Protein AF-A0A7V2TQV3-F1 (afdb_monomer)

Foldseek 3Di:
DVVVVVVVVVVVVVVVVVCCVVVVVVVVCCVVCPVPEPPFDFFDQDPVRDGFRAHNVRHGPDDPPPD

Radius of gyration: 21.26 Å; Cα contacts (8 Å, |Δi|>4): 44; chains: 1; bounding box: 46×21×55 Å

Secondary structure (DSSP, 8-state):
-HHHHHHHHHHHHHHHHHHHHHHHHHHHHHHHHTTS-TT-EEEEEPTTS-EEEE-TTSPBPPPTT--

Sequence (67 aa):
MNVLLLNIAAAGVFLCVILGIWGGVHLLARERLGERKMSCKGPQRDEQGNLLCCRGDGSPCENPDRH

Mean predicted aligned error: 14.29 Å

Solvent-accessible surface area (backbone atoms only — not comparable to full-atom values): 4010 Å² total; per-residue (Å²): 109,70,68,61,54,50,50,53,51,51,52,50,53,53,50,50,51,53,51,47,52,52,50,48,52,52,51,51,47,42,63,74,51,37,93,62,49,99,33,51,52,70,70,40,69,49,100,86,67,47,76,39,51,19,36,72,86,69,47,77,44,82,64,88,83,71,123

Structure (mmCIF, N/CA/C/O backbone):
data_AF-A0A7V2TQV3-F1
#
_entry.id   AF-A0A7V2TQV3-F1
#
loop_
_atom_site.group_PDB
_atom_site.id
_atom_site.type_symbol
_atom_site.label_atom_id
_atom_site.label_alt_id
_atom_site.label_comp_id
_atom_site.label_asym_id
_atom_site.label_entity_id
_atom_site.label_seq_id
_atom_site.pdbx_PDB_ins_code
_atom_site.Cartn_x
_atom_site.Cartn_y
_atom_site.Cartn_z
_atom_site.occupancy
_atom_site.B_iso_or_equiv
_atom_site.auth_seq_id
_atom_site.auth_comp_id
_atom_site.auth_asym_id
_atom_site.auth_atom_id
_atom_site.pdbx_PDB_model_num
ATOM 1 N N . MET A 1 1 ? -20.397 -0.118 27.498 1.00 61.75 1 MET A N 1
ATOM 2 C CA . MET A 1 1 ? -18.976 -0.506 27.319 1.00 61.75 1 MET A CA 1
ATOM 3 C C . MET A 1 1 ? -18.7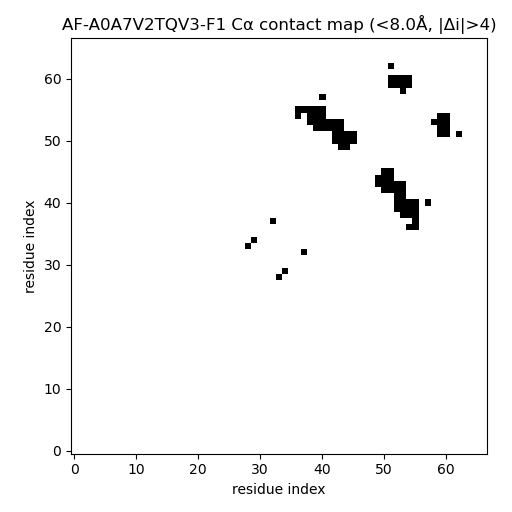68 -1.516 26.194 1.00 61.75 1 MET A C 1
ATOM 5 O O . MET A 1 1 ? -17.944 -1.236 25.336 1.00 61.75 1 MET A O 1
ATOM 9 N N . ASN A 1 2 ? -19.535 -2.612 26.114 1.00 79.12 2 ASN A N 1
ATOM 10 C CA . ASN A 1 2 ? -19.339 -3.639 25.071 1.00 79.12 2 ASN A CA 1
ATOM 11 C C . ASN A 1 2 ? -19.437 -3.123 23.629 1.00 79.12 2 ASN A C 1
ATOM 13 O O . ASN A 1 2 ? -18.605 -3.478 22.807 1.00 79.12 2 ASN A O 1
ATOM 17 N N . VAL A 1 3 ? -20.396 -2.243 23.326 1.00 89.75 3 VAL A N 1
ATOM 18 C CA . VAL A 1 3 ? -20.563 -1.686 21.968 1.00 89.75 3 VAL A CA 1
ATOM 19 C C . VAL A 1 3 ? -19.361 -0.831 21.548 1.00 89.75 3 VAL A C 1
ATOM 21 O O . VAL A 1 3 ? -18.965 -0.832 20.389 1.00 89.75 3 VAL A O 1
ATOM 24 N N . LEU A 1 4 ? -18.738 -0.135 22.501 1.00 92.12 4 LEU A N 1
ATOM 25 C CA . LEU A 1 4 ? -17.592 0.732 22.235 1.00 92.12 4 LEU A CA 1
ATOM 26 C C . LEU A 1 4 ? -16.335 -0.098 21.932 1.00 92.12 4 LEU A C 1
ATOM 28 O O . LEU A 1 4 ? -15.640 0.178 20.960 1.00 92.12 4 LEU A O 1
ATOM 32 N N . LEU A 1 5 ? -16.107 -1.172 22.696 1.00 91.44 5 LEU A N 1
ATOM 33 C CA . LEU A 1 5 ? -15.059 -2.160 22.414 1.00 91.44 5 LEU A CA 1
ATOM 34 C C . LEU A 1 5 ? -15.289 -2.881 21.079 1.00 91.44 5 LEU A C 1
ATOM 36 O O . LEU A 1 5 ? -14.341 -3.067 20.320 1.00 91.44 5 LEU A O 1
ATOM 40 N N . LEU A 1 6 ? -16.541 -3.233 20.766 1.00 93.06 6 LEU A N 1
ATOM 41 C CA . LEU A 1 6 ? -16.908 -3.861 19.496 1.00 93.06 6 LEU A CA 1
ATOM 42 C C . LEU A 1 6 ? -16.591 -2.946 18.304 1.00 93.06 6 LEU A C 1
ATOM 44 O O . LEU A 1 6 ? -16.017 -3.399 17.320 1.00 93.06 6 LEU A O 1
ATOM 48 N N . ASN A 1 7 ? -16.906 -1.652 18.410 1.00 94.19 7 ASN A N 1
ATOM 49 C CA . ASN A 1 7 ? -16.609 -0.673 17.364 1.00 94.19 7 ASN A CA 1
ATOM 50 C C . ASN A 1 7 ? -15.103 -0.461 17.173 1.00 94.19 7 ASN A C 1
ATOM 52 O O . ASN A 1 7 ? -14.644 -0.372 16.038 1.00 94.19 7 ASN A O 1
ATOM 56 N N . ILE A 1 8 ? -14.326 -0.423 18.261 1.00 94.94 8 ILE A N 1
ATOM 57 C CA . ILE A 1 8 ? -12.860 -0.326 18.183 1.00 94.94 8 ILE A CA 1
ATOM 58 C C . ILE A 1 8 ? -12.280 -1.571 17.503 1.00 94.94 8 ILE A C 1
ATOM 60 O O . ILE A 1 8 ? -11.437 -1.448 16.616 1.00 94.94 8 ILE A O 1
ATOM 64 N N . ALA A 1 9 ? -12.761 -2.763 17.868 1.00 94.19 9 ALA A N 1
ATOM 65 C CA . ALA A 1 9 ? -12.337 -4.008 17.238 1.00 94.19 9 ALA A CA 1
ATOM 66 C C . ALA A 1 9 ? -12.695 -4.039 15.742 1.00 94.19 9 ALA A C 1
ATOM 68 O O . ALA A 1 9 ? -11.846 -4.366 14.916 1.00 94.19 9 ALA A O 1
ATOM 69 N N . ALA A 1 10 ? -13.916 -3.634 15.381 1.00 95.38 10 ALA A N 1
ATOM 70 C CA . ALA A 1 10 ? -14.358 -3.562 13.991 1.00 95.38 10 ALA A CA 1
ATOM 71 C C . ALA A 1 10 ? -13.517 -2.572 13.166 1.00 95.38 10 ALA A C 1
ATOM 73 O O . ALA A 1 10 ? -13.080 -2.906 12.064 1.00 95.38 10 ALA A O 1
ATOM 74 N N . ALA A 1 11 ? -13.226 -1.388 13.715 1.00 95.62 11 ALA A N 1
ATOM 75 C CA . ALA A 1 11 ? -12.355 -0.404 13.078 1.00 95.62 11 ALA A CA 1
ATOM 76 C C . ALA A 1 11 ? -10.925 -0.938 12.895 1.00 95.62 11 ALA A C 1
ATOM 78 O O . ALA A 1 11 ? -10.340 -0.759 11.829 1.00 95.62 11 ALA A O 1
ATOM 79 N N . GLY A 1 12 ? -10.384 -1.641 13.895 1.00 96.62 12 GLY A N 1
ATOM 80 C CA . GLY A 1 12 ? -9.066 -2.272 13.814 1.00 96.62 12 GLY A CA 1
ATOM 81 C C . GLY A 1 12 ? -8.986 -3.322 12.706 1.00 96.62 12 GLY A C 1
ATOM 82 O O . GLY A 1 12 ? -8.082 -3.272 11.875 1.00 96.62 12 GLY A O 1
ATOM 83 N N . VAL A 1 13 ? -9.972 -4.223 12.636 1.00 96.75 13 VAL A N 1
ATOM 84 C CA . VAL A 1 13 ? -10.055 -5.242 11.576 1.00 96.75 13 VAL A CA 1
ATOM 85 C C . VAL A 1 13 ? -10.144 -4.587 10.200 1.00 96.75 13 VAL A C 1
ATOM 87 O O . VAL A 1 13 ? -9.413 -4.972 9.288 1.00 96.75 13 VAL A O 1
ATOM 90 N N . PHE A 1 14 ? -10.987 -3.565 10.051 1.00 96.75 14 PHE A N 1
ATOM 91 C CA . PHE A 1 14 ? -11.129 -2.838 8.792 1.00 96.75 14 PHE A CA 1
ATOM 92 C C . PHE A 1 14 ? -9.807 -2.199 8.342 1.00 96.75 14 PHE A C 1
ATOM 94 O O . PHE A 1 14 ? -9.415 -2.317 7.180 1.00 96.75 14 PHE A O 1
ATOM 101 N N . LEU A 1 15 ? -9.073 -1.588 9.273 1.00 96.94 15 LEU A N 1
ATOM 102 C CA . LEU A 1 15 ? -7.787 -0.956 8.992 1.00 96.94 15 LEU A CA 1
ATOM 103 C C . LEU A 1 15 ? -6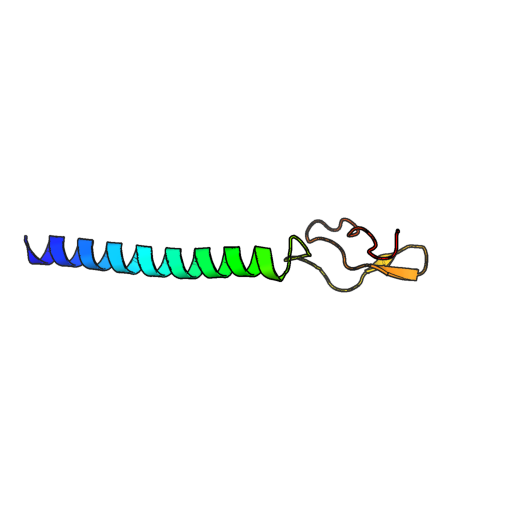.720 -1.986 8.590 1.00 96.94 15 LEU A C 1
ATOM 105 O O . LEU A 1 15 ? -5.980 -1.765 7.633 1.00 96.94 15 LEU A O 1
ATOM 109 N N . CYS A 1 16 ? -6.689 -3.145 9.256 1.00 96.50 16 CYS A N 1
ATOM 110 C CA . CYS A 1 16 ? -5.817 -4.260 8.886 1.00 96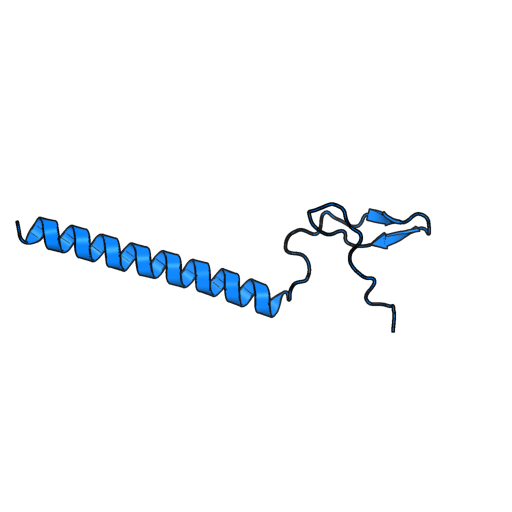.50 16 CYS A CA 1
ATOM 111 C C . CYS A 1 16 ? -6.103 -4.783 7.473 1.00 96.50 16 CYS A C 1
ATOM 113 O O . CYS A 1 16 ? -5.164 -5.059 6.730 1.00 96.50 16 CYS A O 1
ATOM 115 N N . VAL A 1 17 ? -7.377 -4.884 7.079 1.00 96.44 17 VAL A N 1
ATOM 1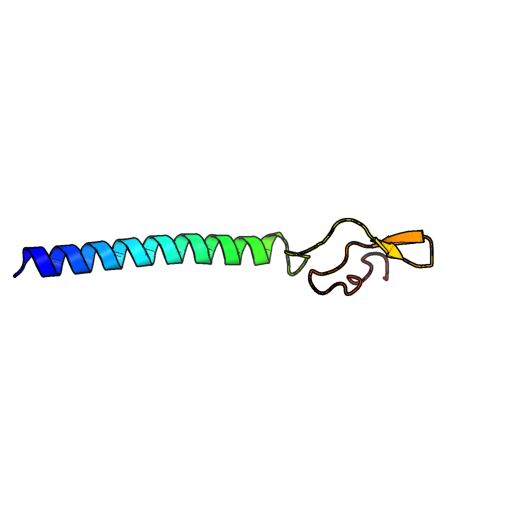16 C CA . VAL A 1 17 ? -7.757 -5.302 5.721 1.00 96.44 17 VAL A CA 1
ATOM 117 C C . VAL A 1 17 ? -7.265 -4.292 4.686 1.00 96.44 17 VAL A C 1
ATOM 119 O O . VAL A 1 17 ? -6.649 -4.689 3.699 1.00 96.44 17 VAL A O 1
ATOM 122 N N . ILE A 1 18 ? -7.466 -2.992 4.925 1.00 96.44 18 ILE A N 1
ATOM 123 C CA . ILE A 1 18 ? -6.989 -1.939 4.015 1.00 96.44 18 ILE A CA 1
ATOM 124 C C . ILE A 1 18 ? -5.469 -1.998 3.863 1.00 96.44 18 ILE A C 1
ATOM 126 O O . ILE A 1 18 ? -4.968 -2.018 2.740 1.00 96.44 18 ILE A O 1
ATOM 130 N N . LEU A 1 19 ? -4.734 -2.053 4.976 1.00 95.56 19 LEU A N 1
ATOM 131 C CA . LEU A 1 19 ? -3.273 -2.111 4.948 1.00 95.56 19 LEU A CA 1
ATOM 132 C C . LEU A 1 19 ? -2.760 -3.399 4.298 1.00 95.56 19 LEU A C 1
ATOM 134 O O . LEU A 1 19 ? -1.772 -3.355 3.571 1.00 95.56 19 LEU A O 1
ATOM 138 N N . GLY A 1 20 ? -3.441 -4.526 4.512 1.00 95.56 20 GLY A N 1
ATOM 139 C CA . GLY A 1 20 ? -3.111 -5.802 3.881 1.00 95.56 20 GLY A CA 1
ATOM 140 C C . GLY A 1 20 ? -3.307 -5.772 2.367 1.00 95.56 20 GLY A C 1
ATOM 141 O O . GLY A 1 20 ? -2.411 -6.173 1.629 1.00 95.56 20 GLY A O 1
ATOM 142 N N . ILE A 1 21 ? -4.437 -5.240 1.890 1.00 94.69 21 ILE A N 1
ATOM 143 C CA . ILE A 1 21 ? -4.702 -5.090 0.452 1.00 94.69 21 ILE A CA 1
ATOM 144 C C . ILE A 1 21 ? -3.707 -4.106 -0.165 1.00 94.69 21 ILE A C 1
ATOM 146 O O . ILE A 1 21 ? -3.083 -4.424 -1.172 1.00 94.69 21 ILE A O 1
ATOM 150 N N . TRP A 1 22 ? -3.511 -2.936 0.446 1.00 93.75 22 TRP A N 1
ATOM 151 C CA . TRP A 1 22 ? -2.579 -1.926 -0.052 1.00 93.75 22 TRP A CA 1
ATOM 152 C C . TRP A 1 22 ? -1.141 -2.450 -0.096 1.00 93.75 22 TRP A C 1
ATOM 154 O O . TRP A 1 22 ? -0.465 -2.345 -1.119 1.00 93.75 22 TRP A O 1
ATOM 164 N N . GLY A 1 23 ? -0.679 -3.048 1.003 1.00 92.19 23 GLY A N 1
ATOM 165 C CA . GLY A 1 23 ? 0.648 -3.645 1.107 1.00 92.19 23 GLY A CA 1
ATOM 166 C C . GLY A 1 23 ? 0.833 -4.791 0.117 1.00 92.19 23 GLY A C 1
ATOM 167 O O . GLY A 1 23 ? 1.851 -4.838 -0.566 1.00 92.19 23 GLY A O 1
ATOM 168 N N . GLY A 1 24 ? -0.171 -5.660 -0.027 1.00 91.31 24 GLY A N 1
ATOM 169 C CA . GLY A 1 24 ? -0.167 -6.761 -0.988 1.00 91.31 24 GLY A CA 1
ATOM 170 C C . GLY A 1 24 ? -0.100 -6.277 -2.434 1.00 91.31 24 GLY A C 1
ATOM 171 O O . GLY A 1 24 ? 0.736 -6.755 -3.196 1.00 91.31 24 GLY A O 1
ATOM 172 N N . VAL A 1 25 ? -0.907 -5.279 -2.806 1.00 87.94 25 VAL A N 1
ATOM 173 C CA . VAL A 1 25 ? -0.854 -4.651 -4.136 1.00 87.94 25 VAL A CA 1
ATOM 174 C C . VAL A 1 25 ? 0.503 -3.993 -4.374 1.00 87.94 25 VAL A C 1
ATOM 176 O O . VAL A 1 25 ? 1.066 -4.152 -5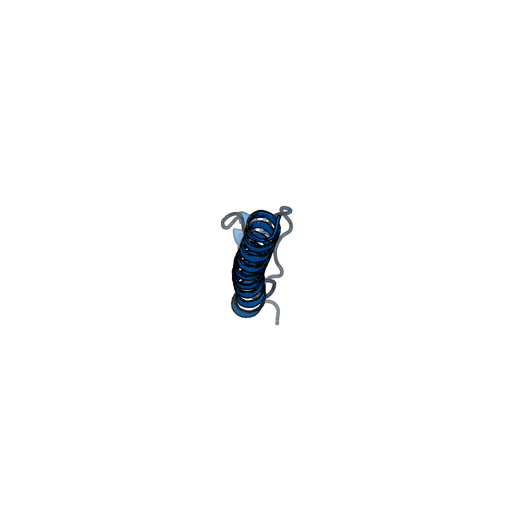.450 1.00 87.94 25 VAL A O 1
ATOM 179 N N . HIS A 1 26 ? 1.066 -3.301 -3.383 1.00 83.94 26 HIS A N 1
ATOM 180 C CA . HIS A 1 26 ? 2.381 -2.671 -3.505 1.00 83.94 26 HIS A CA 1
ATOM 181 C C . HIS A 1 26 ? 3.510 -3.702 -3.665 1.00 83.94 26 HIS A C 1
ATOM 183 O O . HIS A 1 26 ? 4.429 -3.503 -4.462 1.00 83.94 26 HIS A O 1
ATOM 189 N N . LEU A 1 27 ? 3.441 -4.817 -2.934 1.00 83.44 27 LEU A N 1
ATOM 190 C CA . LEU A 1 27 ? 4.410 -5.906 -3.035 1.00 83.44 27 LEU A CA 1
ATOM 191 C C . LEU A 1 27 ? 4.300 -6.612 -4.392 1.00 83.44 27 LEU A C 1
ATOM 193 O O . LEU A 1 27 ? 5.304 -6.785 -5.078 1.00 83.44 27 LEU A O 1
ATOM 197 N N . LEU A 1 28 ? 3.074 -6.914 -4.825 1.00 81.62 28 LEU A N 1
ATOM 198 C CA . LEU A 1 28 ? 2.792 -7.510 -6.129 1.00 81.62 28 LEU A CA 1
ATOM 199 C C . LEU A 1 28 ? 3.212 -6.582 -7.277 1.00 81.62 28 LEU A C 1
ATOM 201 O O . LEU A 1 28 ? 3.753 -7.044 -8.279 1.00 81.62 28 LEU A O 1
ATOM 205 N N . ALA A 1 29 ? 3.001 -5.272 -7.131 1.00 76.38 29 ALA A N 1
ATOM 206 C CA . ALA A 1 29 ? 3.474 -4.271 -8.078 1.00 76.38 29 ALA A CA 1
ATOM 207 C C . ALA A 1 29 ? 5.006 -4.253 -8.141 1.00 76.38 29 ALA A C 1
ATOM 209 O O . ALA A 1 29 ? 5.554 -4.232 -9.239 1.00 76.38 29 ALA A O 1
ATOM 210 N N . ARG A 1 30 ? 5.702 -4.333 -6.997 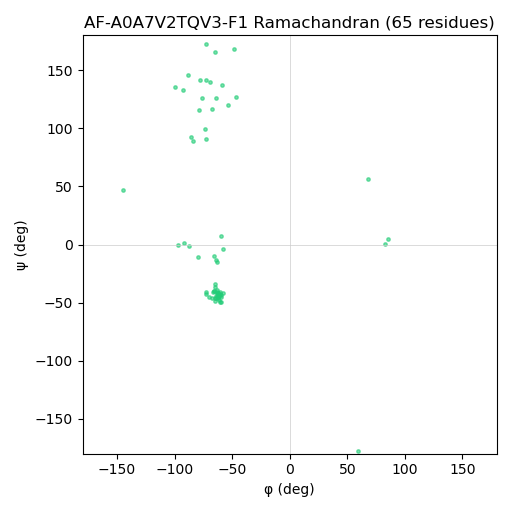1.00 70.00 30 ARG A N 1
ATOM 211 C 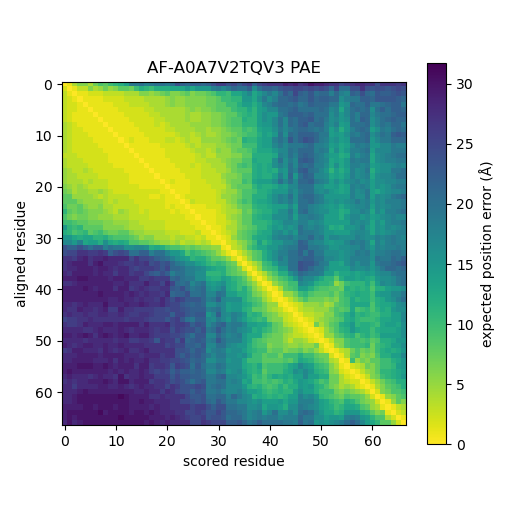CA . ARG A 1 30 ? 7.169 -4.473 -6.948 1.00 70.00 30 ARG A CA 1
ATOM 212 C C . ARG A 1 30 ? 7.665 -5.740 -7.639 1.00 70.00 30 ARG A C 1
ATOM 214 O O . ARG A 1 30 ? 8.652 -5.668 -8.359 1.00 70.00 30 ARG A O 1
ATOM 221 N N . GLU A 1 31 ? 7.006 -6.878 -7.447 1.00 74.69 31 GLU A N 1
ATOM 222 C CA . GLU A 1 31 ? 7.412 -8.128 -8.102 1.00 74.69 31 GLU A CA 1
ATOM 223 C C . GLU A 1 31 ? 7.143 -8.102 -9.611 1.00 74.69 31 GLU A C 1
ATOM 225 O O . GLU A 1 31 ? 8.010 -8.469 -10.401 1.00 74.69 31 GLU A O 1
ATOM 230 N N . ARG A 1 32 ? 5.963 -7.632 -10.037 1.00 67.44 32 ARG A N 1
ATOM 231 C CA . ARG A 1 32 ? 5.556 -7.613 -11.455 1.00 67.44 32 ARG A CA 1
ATOM 232 C C . ARG A 1 32 ? 6.290 -6.565 -12.282 1.00 67.44 32 ARG A C 1
ATOM 234 O O . ARG A 1 32 ? 6.639 -6.841 -13.425 1.00 67.44 32 ARG A O 1
ATOM 241 N N . LEU A 1 33 ? 6.497 -5.371 -11.733 1.00 55.47 33 LEU A N 1
ATOM 242 C CA . LEU A 1 33 ? 7.277 -4.324 -12.395 1.00 55.47 33 LEU A CA 1
ATOM 243 C C . LEU A 1 33 ? 8.784 -4.575 -12.216 1.00 55.47 33 LEU A C 1
ATOM 245 O O . LEU A 1 33 ? 9.593 -3.934 -12.879 1.00 55.47 33 LEU A O 1
ATOM 249 N N . GLY A 1 34 ? 9.179 -5.520 -11.352 1.00 52.09 34 GLY A N 1
ATOM 250 C CA . GLY A 1 34 ? 10.536 -5.621 -10.823 1.00 52.09 34 GLY A CA 1
ATOM 251 C C . GLY A 1 34 ? 10.925 -4.343 -10.069 1.00 52.09 34 GLY A C 1
ATOM 252 O O . GLY A 1 34 ? 10.197 -3.351 -10.041 1.00 52.09 34 GLY A O 1
ATOM 253 N N . GLU A 1 35 ? 12.157 -4.267 -9.570 1.00 53.06 35 GLU A N 1
ATOM 254 C CA . GLU A 1 35 ? 12.766 -2.977 -9.193 1.00 53.06 35 GLU A CA 1
ATOM 255 C C . GLU A 1 35 ? 12.867 -1.981 -10.374 1.00 53.06 35 GLU A C 1
ATOM 257 O O . GLU A 1 35 ? 13.472 -0.909 -10.261 1.00 53.06 35 GLU A O 1
ATOM 262 N N . ARG A 1 36 ? 12.284 -2.293 -11.541 1.00 46.50 36 ARG A N 1
ATOM 263 C CA . ARG A 1 36 ? 12.187 -1.359 -12.648 1.00 46.50 36 ARG A CA 1
ATOM 264 C C . ARG A 1 36 ? 11.149 -0.298 -12.301 1.00 46.50 36 ARG A C 1
ATOM 266 O O . ARG A 1 36 ? 9.985 -0.342 -12.678 1.00 46.50 36 ARG A O 1
ATOM 273 N N . LYS A 1 37 ? 11.689 0.755 -11.691 1.00 51.06 37 LYS A N 1
ATOM 274 C CA . LYS A 1 37 ? 11.359 2.132 -12.048 1.00 51.06 37 LYS A CA 1
ATOM 275 C C . LYS A 1 37 ? 9.927 2.534 -11.696 1.00 51.06 37 LYS A C 1
ATOM 277 O O . LYS A 1 37 ? 9.218 3.110 -12.513 1.00 51.06 37 LYS A O 1
ATOM 282 N N . MET A 1 38 ? 9.561 2.402 -10.421 1.00 44.94 38 MET A N 1
ATOM 283 C CA . MET A 1 38 ? 8.424 3.151 -9.854 1.00 44.94 38 MET A CA 1
ATOM 284 C C . MET A 1 38 ? 8.582 4.680 -9.976 1.00 44.94 38 MET A C 1
ATOM 286 O O . MET A 1 38 ? 7.682 5.427 -9.615 1.00 44.94 38 MET A O 1
ATOM 290 N N . SER A 1 39 ? 9.716 5.163 -10.488 1.00 46.56 39 SER A N 1
ATOM 291 C CA . SER A 1 39 ? 9.979 6.580 -10.678 1.00 46.56 39 SER A CA 1
ATOM 292 C C . SER A 1 39 ? 10.808 6.830 -11.939 1.00 46.56 39 SER A C 1
ATOM 294 O O . SER A 1 39 ? 11.804 7.540 -11.909 1.00 46.56 39 SER A O 1
ATOM 296 N N . CYS A 1 40 ? 10.436 6.217 -13.069 1.00 51.09 40 CYS A N 1
ATOM 297 C CA . CYS A 1 40 ? 10.961 6.715 -14.335 1.00 51.09 40 CYS A CA 1
ATOM 298 C C . CYS A 1 40 ? 10.299 8.028 -14.723 1.00 51.09 40 CYS A C 1
ATOM 300 O O . CYS A 1 40 ? 9.206 8.046 -15.284 1.00 51.09 40 CYS A O 1
ATOM 302 N N . LYS A 1 41 ? 10.998 9.135 -14.453 1.00 49.22 41 LYS A N 1
ATOM 303 C CA . LYS A 1 41 ? 10.778 10.375 -15.198 1.00 49.22 41 LYS A CA 1
ATOM 304 C C . LYS A 1 41 ? 11.059 10.047 -16.668 1.00 49.22 41 LYS A C 1
ATOM 306 O O . LYS A 1 41 ? 11.979 9.276 -16.941 1.00 49.22 41 LYS A O 1
ATOM 311 N N . GLY A 1 42 ? 10.208 10.540 -17.569 1.00 54.00 42 GLY A N 1
ATOM 312 C CA . GLY A 1 42 ? 10.194 10.181 -18.992 1.00 54.00 42 GLY A CA 1
ATOM 313 C C . GLY A 1 42 ? 11.570 10.221 -19.676 1.00 54.00 42 GLY A C 1
ATOM 314 O O . GLY A 1 42 ? 12.535 10.727 -19.108 1.00 54.00 42 GLY A O 1
ATOM 315 N N . PRO A 1 43 ? 11.672 9.677 -20.896 1.00 57.38 43 PRO A N 1
ATOM 316 C CA . PRO A 1 43 ? 12.950 9.383 -21.534 1.00 57.38 43 PRO A CA 1
ATOM 317 C C . PRO A 1 43 ? 13.856 10.618 -21.571 1.00 57.38 43 PRO A C 1
ATOM 319 O O . PRO A 1 43 ? 13.500 11.641 -22.157 1.00 57.38 43 PRO A O 1
ATOM 322 N N . GLN A 1 44 ? 15.023 10.516 -20.939 1.00 57.28 44 GLN A N 1
ATOM 323 C CA . GLN A 1 44 ? 16.046 11.548 -20.985 1.00 57.28 44 GLN A CA 1
ATOM 324 C C . GLN A 1 44 ? 17.099 11.135 -22.015 1.00 57.28 44 GLN A C 1
ATOM 326 O O . GLN A 1 44 ? 17.487 9.968 -22.080 1.00 57.28 44 GLN A O 1
ATOM 331 N N . ARG A 1 45 ? 17.524 12.079 -22.859 1.00 59.97 45 ARG A N 1
ATOM 332 C CA . ARG A 1 45 ? 18.617 11.841 -23.807 1.00 59.97 45 ARG A CA 1
ATOM 333 C C . ARG A 1 45 ? 19.949 11.878 -23.067 1.00 59.97 45 ARG A C 1
ATOM 335 O O . ARG A 1 45 ? 20.218 12.862 -22.382 1.00 59.97 45 ARG A O 1
ATOM 342 N N . ASP A 1 46 ? 20.751 10.829 -23.217 1.00 63.78 46 ASP A N 1
ATOM 343 C CA . ASP A 1 46 ? 22.164 10.865 -22.839 1.00 63.78 46 ASP A CA 1
ATOM 344 C C . ASP A 1 46 ? 22.982 11.712 -23.839 1.00 63.78 46 ASP A C 1
ATOM 346 O O . ASP A 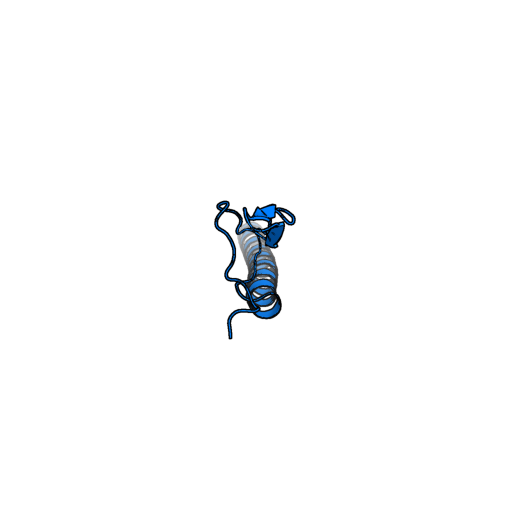1 46 ? 22.474 12.150 -24.877 1.00 63.78 46 ASP A O 1
ATOM 350 N N . GLU A 1 47 ? 24.261 11.950 -23.537 1.00 62.91 47 GLU A N 1
ATOM 351 C CA . GLU A 1 47 ? 25.176 12.713 -24.405 1.00 62.91 47 GLU A CA 1
ATOM 352 C C . GLU A 1 47 ? 25.441 12.034 -25.762 1.00 62.91 47 GLU A C 1
ATOM 354 O O . GLU A 1 47 ? 25.948 12.662 -26.690 1.00 62.91 47 GLU A O 1
ATOM 359 N N . GLN A 1 48 ? 25.072 10.760 -25.897 1.00 66.50 48 GLN A N 1
ATOM 360 C CA . GLN A 1 48 ? 25.195 9.949 -27.107 1.00 66.50 48 GLN A CA 1
ATOM 361 C C . GLN A 1 48 ? 23.876 9.903 -27.906 1.00 66.50 48 GLN A C 1
ATOM 363 O O . GLN A 1 48 ? 23.826 9.308 -28.981 1.00 66.50 48 GLN A O 1
ATOM 368 N N . GLY A 1 49 ? 22.818 10.566 -27.423 1.00 63.19 49 GLY A N 1
ATOM 369 C CA . GLY A 1 49 ? 21.506 10.644 -28.060 1.00 63.19 49 GLY A CA 1
ATOM 370 C C . GLY A 1 49 ? 20.554 9.485 -27.745 1.00 63.19 49 GLY A C 1
ATOM 371 O O . GLY A 1 49 ? 19.446 9.467 -28.293 1.00 63.19 49 GLY A O 1
ATOM 372 N N . ASN A 1 50 ? 20.921 8.552 -26.862 1.00 60.16 50 ASN A N 1
ATOM 373 C CA . ASN A 1 50 ? 20.064 7.430 -26.482 1.00 60.16 50 ASN A CA 1
ATOM 374 C C . ASN A 1 50 ? 18.995 7.873 -25.482 1.00 60.16 50 ASN A C 1
ATOM 376 O O . ASN A 1 50 ? 19.245 8.665 -24.575 1.00 60.16 50 ASN A O 1
ATOM 380 N N . LEU A 1 51 ? 17.784 7.337 -25.636 1.00 58.44 51 LEU A N 1
ATOM 381 C CA . LEU A 1 51 ? 16.656 7.608 -24.748 1.00 58.44 51 LEU A CA 1
ATOM 382 C C . LEU A 1 51 ? 16.716 6.655 -23.550 1.00 58.44 51 LEU A C 1
ATOM 384 O O . LEU A 1 51 ? 16.189 5.544 -23.599 1.00 58.44 51 LEU A O 1
ATOM 388 N N . LEU A 1 52 ? 17.351 7.090 -22.463 1.00 60.12 52 LEU A N 1
ATOM 389 C CA . LEU A 1 52 ? 17.423 6.326 -21.225 1.00 60.12 52 LEU A CA 1
ATOM 390 C C . LEU A 1 52 ? 16.277 6.736 -20.298 1.00 60.12 52 LEU A C 1
ATOM 392 O O . LEU A 1 52 ? 15.971 7.905 -20.076 1.00 60.12 52 LEU A O 1
ATOM 396 N N 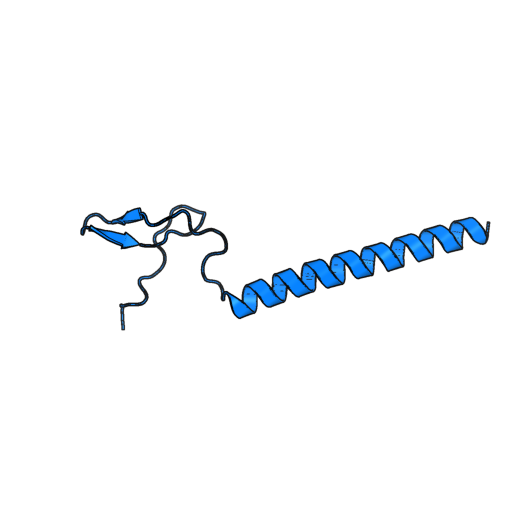. CYS A 1 53 ? 15.606 5.738 -19.744 1.00 57.91 53 CYS A N 1
ATOM 397 C CA . CYS A 1 53 ? 14.624 5.940 -18.688 1.00 57.91 53 CYS A CA 1
ATOM 398 C C . CYS A 1 53 ? 15.394 6.128 -17.365 1.00 57.91 53 CYS A C 1
ATOM 400 O O . CYS A 1 53 ? 16.058 5.183 -16.951 1.00 57.91 53 CYS A O 1
ATOM 402 N N . CYS A 1 54 ? 15.334 7.293 -16.711 1.00 57.09 54 CYS A N 1
ATOM 403 C CA . CYS A 1 54 ? 16.108 7.613 -15.492 1.00 57.09 54 CYS A CA 1
ATOM 404 C C . CYS A 1 54 ? 15.375 7.189 -14.213 1.00 57.09 54 CYS A C 1
ATOM 406 O O . CYS A 1 54 ? 14.155 7.274 -14.181 1.00 57.09 54 CYS A O 1
ATOM 408 N N . ARG A 1 55 ? 16.067 6.747 -13.154 1.00 56.91 55 ARG A N 1
ATOM 409 C CA . ARG A 1 55 ? 15.436 6.493 -11.843 1.00 56.91 55 ARG A CA 1
ATOM 410 C C . ARG A 1 55 ? 14.914 7.817 -11.256 1.00 56.91 55 ARG A C 1
ATOM 412 O O . ARG A 1 55 ? 15.272 8.902 -11.710 1.00 56.91 55 ARG A O 1
ATOM 419 N N . GLY A 1 56 ? 14.067 7.737 -10.230 1.00 46.69 56 GLY A N 1
ATOM 420 C CA . GLY A 1 56 ? 13.415 8.909 -9.618 1.00 46.69 56 GLY A CA 1
ATOM 421 C C . GLY A 1 56 ? 14.366 9.902 -8.962 1.00 46.69 56 GLY A C 1
ATOM 422 O O . GLY A 1 56 ? 13.981 11.030 -8.678 1.00 46.69 56 GLY A O 1
ATOM 423 N N . ASP A 1 57 ? 15.599 9.462 -8.739 1.00 49.84 57 ASP A N 1
ATOM 424 C CA . ASP A 1 57 ? 16.743 10.213 -8.232 1.00 49.84 57 ASP A CA 1
ATOM 425 C C . ASP A 1 57 ? 17.543 10.922 -9.348 1.00 49.84 57 ASP A C 1
ATOM 427 O O . ASP A 1 57 ? 18.505 11.625 -9.056 1.00 49.84 57 ASP A O 1
ATOM 431 N N . GLY A 1 58 ? 17.155 10.765 -10.621 1.00 49.56 58 GLY A N 1
ATOM 432 C CA . GLY A 1 58 ? 17.850 11.334 -11.778 1.00 49.56 58 GLY A CA 1
ATOM 433 C C . GLY A 1 58 ? 19.047 10.515 -12.265 1.00 49.56 58 GLY A C 1
ATOM 434 O O . GLY A 1 58 ? 19.677 10.906 -13.245 1.00 49.56 58 GLY A O 1
ATOM 435 N N . SER A 1 59 ? 19.354 9.375 -11.637 1.00 56.72 59 SER A N 1
ATOM 436 C CA . SER A 1 59 ? 20.414 8.486 -12.116 1.00 56.72 59 SER A CA 1
ATOM 437 C C . SER A 1 59 ? 19.975 7.739 -13.389 1.00 56.72 59 SER A C 1
ATOM 439 O O . SER A 1 59 ? 18.806 7.338 -13.506 1.00 56.72 59 SER A O 1
ATOM 441 N N . PRO A 1 60 ? 20.871 7.538 -14.375 1.00 57.72 60 PRO A N 1
ATOM 442 C CA . PRO A 1 60 ? 20.550 6.746 -15.554 1.00 57.72 60 PRO A CA 1
ATOM 443 C C . PRO A 1 60 ? 20.277 5.309 -15.109 1.00 57.72 60 PRO A C 1
ATOM 445 O O . PRO A 1 60 ? 21.080 4.699 -14.404 1.00 57.72 60 PRO A O 1
ATOM 448 N N . CYS A 1 61 ? 19.124 4.754 -15.487 1.00 56.59 61 CYS A N 1
ATOM 449 C CA . CYS A 1 61 ? 18.916 3.334 -15.245 1.00 56.59 61 CYS A CA 1
ATOM 450 C C . CYS A 1 61 ? 19.830 2.531 -16.157 1.00 56.59 61 CYS A C 1
ATOM 452 O O . CYS A 1 61 ? 19.951 2.843 -17.341 1.00 56.59 61 CYS A O 1
ATOM 454 N N . GLU A 1 62 ? 20.388 1.469 -15.594 1.00 53.84 62 GLU A N 1
ATOM 455 C CA . GLU A 1 62 ? 21.237 0.516 -16.291 1.00 53.84 62 GLU A CA 1
ATOM 456 C C . GLU A 1 62 ? 20.619 0.093 -17.628 1.00 53.84 62 GLU A C 1
ATOM 458 O O . GLU A 1 62 ? 19.435 -0.259 -17.709 1.00 53.84 62 GLU A O 1
ATOM 463 N N . ASN A 1 63 ? 21.420 0.241 -18.681 1.00 52.31 63 ASN A N 1
ATOM 464 C CA . ASN A 1 63 ? 21.022 0.021 -20.059 1.00 52.31 63 ASN A CA 1
ATOM 465 C C . ASN A 1 63 ? 20.743 -1.482 -20.261 1.00 52.31 63 ASN A C 1
ATOM 467 O O . ASN A 1 63 ? 21.673 -2.274 -20.106 1.00 52.31 63 ASN A O 1
ATOM 471 N N . PRO A 1 64 ? 19.502 -1.898 -20.584 1.00 48.72 64 PRO A N 1
ATOM 472 C CA . PRO A 1 64 ? 19.176 -3.311 -20.770 1.00 48.72 64 PRO A CA 1
ATOM 473 C C . PRO A 1 64 ? 19.876 -3.950 -21.983 1.00 48.72 64 PRO A C 1
ATOM 475 O O . PRO A 1 64 ? 19.846 -5.172 -22.094 1.00 48.72 64 PRO A O 1
ATOM 478 N N . ASP A 1 65 ? 20.531 -3.160 -22.843 1.00 46.88 65 ASP A N 1
ATOM 479 C CA . ASP A 1 65 ? 21.249 -3.647 -24.029 1.00 46.88 65 ASP A CA 1
ATOM 480 C C . ASP A 1 65 ? 22.739 -3.954 -23.775 1.00 46.88 65 ASP A C 1
ATOM 482 O O . ASP A 1 65 ? 23.450 -4.370 -24.690 1.00 46.88 65 ASP A O 1
ATOM 486 N N . ARG A 1 66 ? 23.241 -3.791 -22.540 1.00 43.78 66 ARG A N 1
ATOM 487 C CA . ARG A 1 66 ? 24.549 -4.343 -22.150 1.00 43.78 66 ARG A CA 1
ATOM 488 C C . ARG A 1 66 ? 24.381 -5.806 -21.737 1.00 43.78 66 ARG A C 1
ATOM 490 O O . ARG A 1 66 ? 24.119 -6.099 -20.574 1.00 43.78 66 ARG A O 1
ATOM 497 N N . HIS A 1 67 ? 24.486 -6.702 -22.717 1.00 40.50 67 HIS A N 1
ATOM 498 C CA . HIS A 1 67 ? 25.006 -8.053 -22.479 1.00 40.50 67 HIS A CA 1
ATOM 499 C C . HIS A 1 67 ? 26.514 -7.986 -22.226 1.00 40.50 67 HIS A C 1
ATOM 501 O O . HIS A 1 67 ? 27.180 -7.155 -22.889 1.00 40.50 67 HIS A O 1
#

pLDDT: mean 70.68, std 19.2, range [40.5, 96.94]